Protein AF-A0ABD5T527-F1 (afdb_monomer)

InterPro domains:
  IPR029063 S-adenosyl-L-methionine-dependent methyltransferase superfamily [G3DSA:3.40.50.150] (2-71)
  IPR029063 S-adenosyl-L-methionine-dependent methyltransferase superfamily [SSF53335] (9-69)

Mean predicted aligned error: 5.49 Å

Solvent-accessible surface area (backbone atoms only — not comparable to full-atom values): 4224 Å² total; per-residue (Å²): 138,55,74,38,66,63,46,40,54,37,52,76,67,57,47,41,65,63,41,51,64,62,46,44,78,57,48,54,66,53,63,70,67,53,92,73,48,74,56,37,79,46,79,38,80,66,29,78,80,39,59,67,55,55,58,42,43,78,62,37,36,57,45,69,45,70,41,56,76,49,131

Secondary structure (DSSP, 8-state):
--HHHHHHHHHHTTHHHHHHHHHHHHHHHHHTTS---TT-EEEEET-TT-HHHHHHHHTT-SEEEEE-S--

Nearest PDB structures (foldseek):
  6f5z-assembly1_B  TM=9.689E-01  e=4.900E-08  Haloferax volcanii DS2
  6f5z-assembly1_A  TM=9.478E-01  e=4.900E-08  Haloferax volcanii DS2
  4lwo-assembly2_E  TM=7.029E-01  e=4.035E-01  Trypanosoma brucei brucei TREU927
  4lwo-assembly1_B  TM=7.432E-01  e=6.538E-01  Trypanosoma brucei brucei TREU927
  4lwo-assembly2_G  TM=6.972E-01  e=3.766E-01  Trypanosoma brucei brucei TREU927

pLDDT: mean 86.94, std 13.51, range [55.72, 98.56]

Radius of gyration: 13.13 Å; Cα contacts (8 Å, |Δi|>4): 78; chains: 1; bounding box: 26×21×33 Å

Structure (mmCIF, N/CA/C/O backbone):
data_AF-A0ABD5T527-F1
#
_entry.id   AF-A0ABD5T527-F1
#
loop_
_atom_site.group_PDB
_atom_site.id
_atom_site.type_symbol
_atom_site.label_atom_id
_atom_site.label_alt_id
_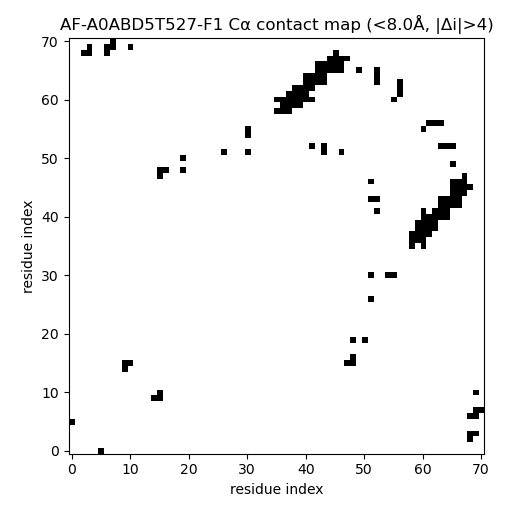atom_site.label_comp_id
_atom_site.label_asym_id
_atom_site.label_entity_id
_atom_site.label_seq_id
_atom_site.pdbx_PDB_ins_code
_atom_site.Cartn_x
_atom_site.Cartn_y
_atom_site.Cartn_z
_atom_site.occupancy
_atom_site.B_iso_or_equiv
_atom_site.auth_seq_id
_atom_site.auth_comp_id
_atom_site.auth_asym_id
_atom_site.auth_atom_id
_atom_site.pdbx_PDB_model_num
ATOM 1 N N . MET A 1 1 ? 10.919 13.568 -20.487 1.00 55.72 1 MET A N 1
ATOM 2 C CA . MET A 1 1 ? 10.667 12.263 -19.858 1.00 55.72 1 MET A CA 1
ATOM 3 C C . MET A 1 1 ? 9.561 12.460 -18.849 1.00 55.72 1 MET A C 1
ATOM 5 O O . MET A 1 1 ? 9.737 13.235 -17.912 1.00 55.72 1 MET A O 1
ATOM 9 N N . SER A 1 2 ? 8.392 11.894 -19.121 1.00 74.88 2 SER A N 1
ATOM 10 C CA . SER A 1 2 ? 7.266 11.904 -18.186 1.00 74.88 2 SER A CA 1
ATOM 11 C C . SER A 1 2 ? 7.381 10.737 -17.201 1.00 74.88 2 SER A C 1
ATOM 13 O O . SER A 1 2 ? 8.023 9.737 -17.504 1.00 74.88 2 SER A O 1
ATOM 15 N N . VAL A 1 3 ? 6.743 10.848 -16.031 1.00 67.81 3 VAL A N 1
ATOM 16 C CA . VAL A 1 3 ? 6.649 9.743 -15.052 1.00 67.81 3 VAL A CA 1
ATOM 17 C C . VAL A 1 3 ? 6.075 8.489 -15.719 1.00 67.81 3 VAL A C 1
ATOM 19 O O . VAL A 1 3 ? 6.583 7.397 -15.523 1.00 67.81 3 VAL A O 1
ATOM 22 N N . ARG A 1 4 ? 5.070 8.657 -16.580 1.00 71.62 4 ARG A N 1
ATOM 23 C CA . ARG A 1 4 ? 4.441 7.552 -17.302 1.00 71.62 4 ARG A CA 1
ATOM 24 C C . ARG A 1 4 ? 5.439 6.739 -18.129 1.00 71.62 4 ARG A C 1
ATOM 26 O O . ARG A 1 4 ? 5.503 5.535 -17.959 1.00 71.62 4 ARG A O 1
ATOM 33 N N . GLU A 1 5 ? 6.232 7.392 -18.976 1.00 65.56 5 GLU A N 1
ATOM 34 C CA . GLU A 1 5 ? 7.160 6.696 -19.883 1.00 65.56 5 GLU A CA 1
ATOM 35 C C . GLU A 1 5 ? 8.189 5.834 -19.131 1.00 65.56 5 GLU A C 1
ATOM 37 O O . GLU A 1 5 ? 8.477 4.722 -19.556 1.00 65.56 5 GLU A O 1
ATOM 42 N N . GLU A 1 6 ? 8.707 6.310 -17.995 1.00 69.06 6 GLU A N 1
ATOM 43 C CA . GLU A 1 6 ? 9.690 5.558 -17.202 1.00 69.06 6 GLU A CA 1
ATOM 44 C C . GLU A 1 6 ? 9.050 4.361 -16.473 1.00 69.06 6 GLU A C 1
ATOM 46 O O . GLU A 1 6 ? 9.622 3.272 -16.435 1.00 69.06 6 GLU A O 1
ATOM 51 N N . PHE A 1 7 ? 7.856 4.539 -15.898 1.00 66.81 7 PHE A N 1
ATOM 52 C CA . PHE A 1 7 ? 7.198 3.487 -15.117 1.00 66.81 7 PHE A CA 1
ATOM 53 C C . PHE A 1 7 ? 6.441 2.465 -15.983 1.00 66.81 7 PHE A C 1
ATOM 55 O O . PHE A 1 7 ? 6.377 1.297 -15.597 1.00 66.81 7 PHE A O 1
ATOM 62 N N . ASP A 1 8 ? 5.957 2.850 -17.168 1.00 68.50 8 ASP A N 1
ATOM 63 C CA . ASP A 1 8 ? 5.347 1.936 -18.144 1.00 68.50 8 ASP A CA 1
ATOM 64 C C . ASP A 1 8 ? 6.373 0.897 -18.628 1.00 68.50 8 ASP A C 1
ATOM 66 O O . ASP A 1 8 ? 6.083 -0.300 -18.645 1.00 68.50 8 ASP A O 1
ATOM 70 N N . ASP A 1 9 ? 7.607 1.319 -18.927 1.00 65.12 9 ASP A N 1
ATOM 71 C CA . ASP A 1 9 ? 8.700 0.411 -19.305 1.00 65.12 9 ASP A CA 1
ATOM 72 C C . ASP A 1 9 ? 9.081 -0.540 -18.156 1.00 65.12 9 ASP A C 1
ATOM 74 O O . ASP A 1 9 ? 9.417 -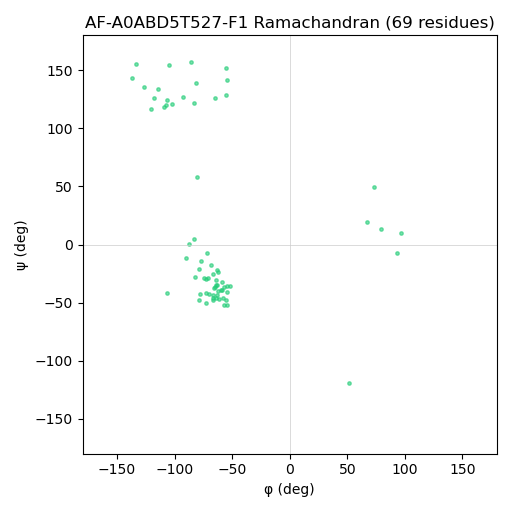1.714 -18.363 1.00 65.12 9 ASP A O 1
ATOM 78 N N . TRP A 1 10 ? 8.998 -0.069 -16.912 1.00 65.31 10 TRP A N 1
ATOM 79 C CA . TRP A 1 10 ? 9.242 -0.895 -15.729 1.00 65.31 10 TRP A CA 1
ATOM 80 C C . TRP A 1 10 ? 8.143 -1.934 -15.495 1.00 65.31 10 TRP A C 1
ATOM 82 O O . TRP A 1 10 ? 8.458 -3.089 -15.187 1.00 65.31 10 TRP A O 1
ATOM 92 N N . ALA A 1 11 ? 6.877 -1.551 -15.663 1.00 65.94 11 ALA A N 1
ATOM 93 C 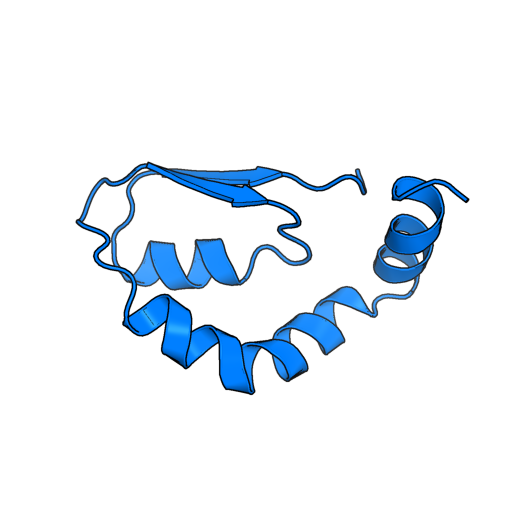CA . ALA A 1 11 ? 5.738 -2.456 -15.563 1.00 65.94 11 ALA A CA 1
ATOM 94 C C . ALA A 1 11 ? 5.755 -3.494 -16.699 1.00 65.94 11 ALA A C 1
ATOM 96 O O . ALA A 1 11 ? 5.679 -4.697 -16.447 1.00 65.94 11 ALA A O 1
ATOM 97 N N . ALA A 1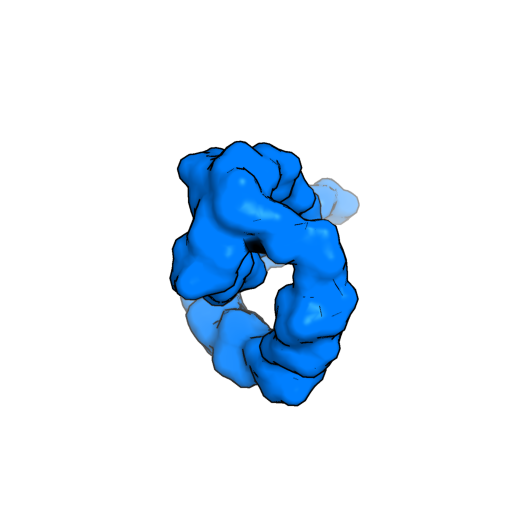 12 ? 5.959 -3.052 -17.944 1.00 64.62 12 ALA A N 1
ATOM 98 C CA . ALA A 1 12 ? 5.996 -3.915 -19.124 1.00 64.62 12 ALA A CA 1
ATOM 99 C C . ALA A 1 12 ? 7.161 -4.920 -19.101 1.00 64.62 12 ALA A C 1
ATOM 101 O O . ALA A 1 12 ? 7.034 -6.034 -19.612 1.00 64.62 12 ALA A O 1
ATOM 102 N N . SER A 1 13 ? 8.289 -4.564 -18.479 1.00 65.81 13 SER A N 1
ATOM 103 C CA . SER A 1 13 ? 9.446 -5.457 -18.331 1.00 65.81 13 SER A CA 1
ATOM 104 C C . SER A 1 13 ? 9.351 -6.435 -17.148 1.00 65.81 13 SER A C 1
ATOM 106 O O . SER A 1 13 ? 10.306 -7.175 -16.900 1.00 65.81 13 SER A O 1
ATOM 108 N N . GLY A 1 14 ? 8.226 -6.470 -16.418 1.00 59.22 14 GLY A N 1
ATOM 109 C CA . GLY A 1 14 ? 8.006 -7.388 -15.290 1.00 59.22 14 GLY A CA 1
ATOM 110 C C . GLY A 1 14 ? 8.914 -7.120 -14.084 1.00 59.22 14 GLY A C 1
ATOM 111 O O . GLY A 1 14 ? 9.147 -8.003 -13.252 1.00 59.22 14 GLY A O 1
ATOM 112 N N . ARG A 1 15 ? 9.493 -5.912 -14.002 1.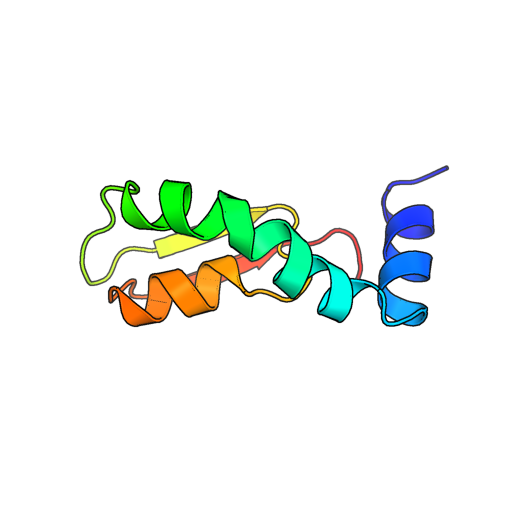00 62.91 15 ARG A N 1
ATOM 113 C CA . ARG A 1 15 ? 10.353 -5.492 -12.884 1.00 62.91 15 ARG A CA 1
ATOM 114 C C . ARG A 1 15 ? 9.555 -5.125 -11.639 1.00 62.91 15 ARG A C 1
ATOM 116 O O . ARG A 1 15 ? 10.153 -5.051 -10.567 1.00 62.91 15 ARG A O 1
ATOM 123 N N . ASP A 1 16 ? 8.248 -4.940 -11.775 1.00 64.00 16 ASP A N 1
ATOM 124 C CA . ASP A 1 16 ? 7.269 -4.706 -10.714 1.00 64.00 16 ASP A CA 1
ATOM 125 C C . ASP A 1 16 ? 7.286 -5.815 -9.647 1.00 64.00 16 ASP A C 1
ATOM 127 O O . ASP A 1 16 ? 7.419 -5.528 -8.456 1.00 64.00 16 ASP A O 1
ATOM 131 N N . ARG A 1 17 ? 7.281 -7.090 -10.058 1.00 61.81 17 ARG A N 1
ATOM 132 C CA . ARG A 1 17 ? 7.317 -8.241 -9.139 1.00 61.81 17 ARG A CA 1
ATOM 133 C C . ARG A 1 17 ? 8.634 -8.340 -8.379 1.00 61.81 17 ARG A C 1
ATOM 135 O O . ARG A 1 17 ? 8.641 -8.522 -7.169 1.00 61.81 17 ARG A O 1
ATOM 142 N N . GLY A 1 18 ? 9.756 -8.135 -9.070 1.00 69.56 18 GLY A N 1
ATOM 143 C CA . GLY A 1 18 ? 11.069 -8.084 -8.418 1.00 69.56 18 GLY A CA 1
ATOM 144 C C . GLY A 1 18 ? 11.247 -6.858 -7.515 1.00 69.56 18 GLY A C 1
ATOM 145 O O . GLY A 1 18 ? 12.157 -6.827 -6.686 1.00 69.56 18 GLY A O 1
ATOM 146 N N . MET A 1 19 ? 10.413 -5.829 -7.680 1.00 74.81 19 MET A N 1
ATOM 147 C CA . MET A 1 19 ? 10.433 -4.639 -6.842 1.00 74.81 19 MET A CA 1
ATOM 148 C C . MET A 1 19 ? 9.756 -4.895 -5.496 1.00 74.81 19 MET A C 1
ATOM 150 O O . MET A 1 19 ? 10.323 -4.514 -4.476 1.00 74.81 19 MET A O 1
ATOM 154 N N . GLU A 1 20 ? 8.610 -5.584 -5.490 1.00 82.50 20 GLU A N 1
ATOM 155 C CA . GLU A 1 20 ? 7.909 -5.998 -4.267 1.00 82.50 20 GLU A CA 1
ATOM 156 C C . GLU A 1 20 ? 8.840 -6.783 -3.343 1.00 82.50 20 GLU A C 1
ATOM 158 O O . GLU A 1 20 ? 9.039 -6.370 -2.203 1.00 82.50 20 GLU A O 1
ATOM 163 N N . ASP A 1 21 ? 9.507 -7.823 -3.849 1.00 84.88 21 ASP A N 1
ATOM 164 C CA . ASP A 1 21 ? 10.427 -8.639 -3.047 1.00 84.88 21 ASP A CA 1
ATOM 165 C C . ASP A 1 21 ? 11.555 -7.800 -2.424 1.00 84.88 21 ASP A C 1
ATOM 167 O O . ASP A 1 21 ? 11.838 -7.896 -1.227 1.00 84.88 21 ASP A O 1
ATOM 171 N N . ARG A 1 22 ? 12.179 -6.917 -3.217 1.00 86.44 22 ARG A N 1
ATOM 172 C CA . ARG A 1 22 ? 13.265 -6.045 -2.741 1.00 86.44 22 ARG A CA 1
ATOM 173 C C . ARG A 1 22 ? 12.778 -5.017 -1.724 1.00 86.44 22 ARG A C 1
ATOM 175 O O . ARG A 1 22 ? 13.428 -4.814 -0.699 1.00 86.44 22 ARG A O 1
ATOM 182 N N . HIS A 1 23 ? 11.657 -4.357 -1.999 1.00 90.06 23 HIS A N 1
ATOM 183 C CA . HIS A 1 23 ? 11.111 -3.306 -1.142 1.00 90.06 23 HIS A CA 1
ATOM 184 C C . HIS A 1 23 ? 10.503 -3.869 0.138 1.00 90.06 23 HIS A C 1
ATOM 186 O O . HIS A 1 23 ? 10.565 -3.222 1.185 1.00 90.06 23 HIS A O 1
ATOM 192 N N . TRP A 1 24 ? 9.979 -5.093 0.102 1.00 93.88 2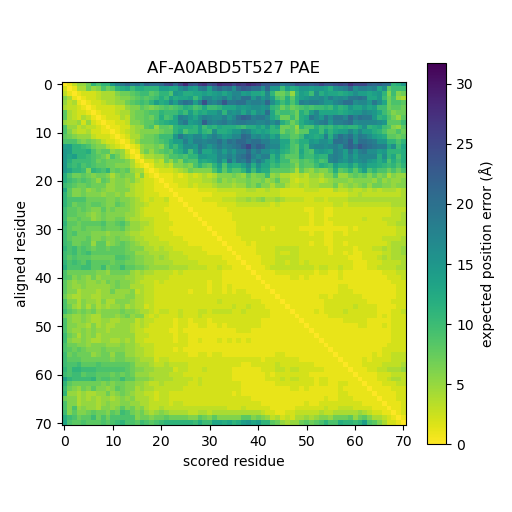4 TRP A N 1
ATOM 193 C CA . TRP A 1 24 ? 9.372 -5.730 1.262 1.00 93.88 24 TRP A CA 1
ATOM 194 C C . TRP A 1 24 ? 10.340 -5.859 2.440 1.00 93.88 24 TRP A C 1
ATOM 196 O O . TRP A 1 24 ? 9.924 -5.723 3.594 1.00 93.88 24 TRP A O 1
ATOM 206 N N . HIS A 1 25 ? 11.640 -6.038 2.174 1.00 93.38 25 HIS A N 1
ATOM 207 C CA . HIS A 1 25 ? 12.675 -6.103 3.209 1.00 93.38 25 HIS A CA 1
ATOM 208 C C . HIS A 1 25 ? 12.635 -4.918 4.182 1.00 93.38 25 HIS A C 1
ATOM 210 O O . HIS A 1 25 ? 12.861 -5.120 5.375 1.00 93.38 25 HIS A O 1
ATOM 216 N N . THR A 1 26 ? 12.307 -3.714 3.707 1.00 94.56 26 THR A N 1
ATOM 217 C CA . THR A 1 26 ? 12.218 -2.504 4.537 1.00 94.56 26 THR A CA 1
ATOM 218 C C . THR A 1 26 ? 10.774 -2.067 4.774 1.00 94.56 26 THR A C 1
ATOM 220 O O . THR A 1 26 ? 10.419 -1.737 5.910 1.00 94.56 26 THR A O 1
ATOM 223 N N . ALA A 1 27 ? 9.916 -2.126 3.751 1.00 95.44 27 ALA A N 1
ATOM 224 C CA . ALA A 1 27 ? 8.539 -1.639 3.803 1.00 95.44 27 ALA A CA 1
ATOM 225 C C . ALA A 1 27 ? 7.709 -2.319 4.900 1.00 95.44 27 ALA A C 1
ATOM 227 O O . ALA A 1 27 ? 6.976 -1.637 5.618 1.00 95.44 27 ALA A O 1
ATOM 228 N N . LYS A 1 28 ? 7.888 -3.630 5.121 1.00 95.69 28 LYS A N 1
ATOM 229 C CA . LYS A 1 28 ? 7.163 -4.383 6.162 1.00 95.69 28 LYS A CA 1
ATOM 230 C C . LYS A 1 28 ? 7.294 -3.768 7.557 1.00 95.69 28 LYS A C 1
ATOM 232 O O . LYS A 1 28 ? 6.343 -3.758 8.332 1.00 95.69 28 LYS A O 1
ATOM 237 N N . HIS A 1 29 ? 8.462 -3.208 7.876 1.00 97.56 29 HIS A N 1
ATOM 238 C CA . HIS A 1 29 ? 8.718 -2.600 9.178 1.00 97.56 29 HIS A CA 1
ATOM 239 C C . HIS A 1 29 ? 8.022 -1.246 9.337 1.00 97.56 29 HIS A C 1
ATOM 241 O O . HIS A 1 29 ? 7.718 -0.846 10.459 1.00 97.56 29 HIS A O 1
ATOM 247 N N . VAL A 1 30 ? 7.794 -0.518 8.244 1.00 96.62 30 VAL A N 1
ATOM 248 C CA . VAL A 1 30 ? 7.042 0.744 8.259 1.00 96.62 30 VAL A CA 1
ATOM 249 C C . VAL A 1 30 ? 5.547 0.450 8.310 1.00 96.62 30 VAL A C 1
ATOM 251 O O . VAL A 1 30 ? 4.862 0.965 9.189 1.00 96.62 30 VAL A O 1
ATOM 254 N N . LEU A 1 31 ? 5.065 -0.457 7.457 1.00 96.88 31 LEU A N 1
ATOM 255 C CA . LEU A 1 31 ? 3.662 -0.880 7.421 1.00 96.88 31 LEU A CA 1
ATOM 256 C C . LEU A 1 31 ? 3.193 -1.440 8.771 1.00 96.88 31 LEU A C 1
ATOM 258 O O . LEU A 1 31 ? 2.073 -1.161 9.191 1.00 96.88 31 LEU A O 1
ATOM 262 N N . ALA A 1 32 ? 4.054 -2.163 9.496 1.00 96.38 32 ALA A N 1
ATOM 263 C CA . ALA A 1 32 ? 3.753 -2.656 10.842 1.00 96.38 32 ALA A CA 1
ATOM 264 C C . ALA A 1 32 ? 3.608 -1.544 11.897 1.00 96.38 32 ALA A C 1
ATOM 266 O O . ALA A 1 32 ? 2.930 -1.741 12.900 1.00 96.38 32 ALA A O 1
ATOM 267 N N . ARG A 1 33 ? 4.237 -0.380 11.689 1.00 97.31 33 ARG A N 1
ATOM 268 C CA . ARG A 1 33 ? 4.175 0.766 12.613 1.00 97.31 33 ARG A CA 1
ATOM 269 C C . ARG A 1 33 ? 3.022 1.717 12.316 1.00 97.31 33 ARG A C 1
ATOM 271 O O . ARG A 1 33 ? 2.752 2.591 13.133 1.00 97.31 33 ARG A O 1
ATOM 278 N N . MET A 1 34 ? 2.363 1.579 11.166 1.00 97.31 34 MET A N 1
ATOM 279 C CA . MET A 1 34 ? 1.234 2.437 10.822 1.00 97.31 34 MET A CA 1
ATOM 280 C C . MET A 1 34 ? 0.076 2.192 11.802 1.00 97.31 34 MET A C 1
ATOM 282 O O . MET A 1 34 ? -0.348 1.036 11.944 1.00 97.31 34 MET A O 1
ATOM 286 N N . PRO A 1 35 ? -0.454 3.239 12.457 1.00 97.19 35 PRO A N 1
ATOM 287 C CA . PRO A 1 35 ? -1.547 3.121 13.418 1.00 97.19 35 PRO A CA 1
ATOM 288 C C . PRO A 1 35 ? -2.893 3.030 12.685 1.00 97.19 35 PRO A C 1
ATOM 290 O O . PRO A 1 35 ? -3.742 3.899 12.833 1.00 97.19 35 PRO A O 1
ATOM 293 N N . VAL A 1 36 ? -3.040 2.024 11.819 1.00 97.19 36 VAL A N 1
ATOM 294 C CA . VAL A 1 36 ? -4.302 1.753 11.122 1.00 97.19 36 VAL A CA 1
ATOM 295 C C . VAL A 1 36 ? -5.237 0.971 12.029 1.00 97.19 36 VAL A C 1
ATOM 297 O O . VAL A 1 36 ? -4.812 0.025 12.701 1.00 97.19 36 VAL A O 1
ATOM 300 N N . GLU A 1 37 ? -6.504 1.341 11.980 1.00 97.38 37 GLU A N 1
ATOM 301 C CA . GLU A 1 37 ? -7.596 0.695 12.687 1.00 97.38 37 GLU A CA 1
ATOM 302 C C . GLU A 1 37 ? -8.446 -0.149 11.719 1.00 97.38 37 GLU A C 1
ATOM 304 O O . GLU A 1 37 ? -8.503 0.121 10.508 1.00 97.38 37 GLU A O 1
ATOM 309 N N . PRO A 1 38 ? -9.139 -1.191 12.215 1.00 97.25 38 PRO A N 1
ATOM 310 C CA . PRO A 1 38 ? -10.079 -1.940 11.398 1.00 97.25 38 PRO A CA 1
ATOM 311 C C . PRO A 1 38 ? -11.143 -1.027 10.776 1.00 97.25 38 PRO A C 1
ATOM 313 O O . PRO A 1 38 ? -11.814 -0.264 11.466 1.00 97.25 38 PRO A O 1
ATOM 316 N N . GLY A 1 39 ? -11.333 -1.136 9.461 1.00 96.19 39 GLY A N 1
ATOM 317 C CA . GLY A 1 39 ? -12.286 -0.308 8.717 1.00 96.19 39 GLY A CA 1
ATOM 318 C C . GLY A 1 39 ? -11.704 0.965 8.096 1.00 96.19 39 GLY A C 1
ATOM 319 O O . GLY A 1 39 ? -12.388 1.569 7.265 1.00 96.19 39 GLY A O 1
ATOM 320 N N . ASP A 1 40 ? -10.448 1.317 8.389 1.00 98.50 40 ASP A N 1
ATOM 321 C CA . ASP A 1 40 ? -9.786 2.483 7.797 1.00 98.50 40 ASP A CA 1
ATOM 322 C C . ASP A 1 40 ? -9.781 2.458 6.264 1.00 98.50 40 ASP A C 1
ATOM 324 O O . ASP A 1 40 ? -9.793 1.404 5.616 1.00 98.50 40 ASP A O 1
ATOM 328 N N . VAL A 1 41 ? -9.748 3.650 5.670 1.00 98.56 41 VAL A N 1
ATOM 329 C CA . VAL A 1 41 ? -9.615 3.831 4.224 1.00 98.56 41 VAL A CA 1
ATOM 330 C C . VAL A 1 41 ? -8.216 4.345 3.920 1.00 98.56 41 VAL A C 1
ATOM 332 O O . VAL A 1 41 ? -7.840 5.420 4.379 1.00 98.56 41 VAL A O 1
ATOM 335 N N . VAL A 1 42 ? -7.459 3.589 3.126 1.00 98.50 42 VAL A N 1
ATOM 336 C CA . VAL A 1 42 ? -6.060 3.896 2.801 1.00 98.50 42 VAL A CA 1
ATOM 337 C C . VAL A 1 42 ? -5.913 4.221 1.316 1.00 98.50 42 VAL A C 1
ATOM 339 O O . VAL A 1 42 ? -6.438 3.508 0.461 1.00 98.50 42 VAL A O 1
ATOM 342 N N . LEU A 1 43 ? -5.181 5.293 1.019 1.00 98.44 43 LEU A N 1
ATOM 343 C CA . LEU A 1 43 ? -4.727 5.656 -0.322 1.00 98.44 43 LEU A CA 1
ATOM 344 C C . LEU A 1 43 ? -3.223 5.378 -0.420 1.00 98.44 43 LEU A C 1
ATOM 346 O O . LEU A 1 43 ? -2.455 5.890 0.391 1.00 98.44 43 LEU A O 1
ATOM 350 N N . ASP A 1 44 ? -2.825 4.582 -1.404 1.00 97.88 44 ASP A N 1
ATOM 351 C CA . ASP A 1 44 ? -1.436 4.242 -1.708 1.00 97.88 44 ASP A CA 1
ATOM 352 C C . ASP A 1 44 ? -1.015 4.933 -3.010 1.00 97.88 44 ASP A C 1
ATOM 354 O O . ASP A 1 44 ? -1.631 4.725 -4.057 1.00 97.88 44 ASP A O 1
ATOM 358 N N . LEU A 1 45 ? -0.014 5.810 -2.924 1.00 96.19 45 LEU A N 1
ATOM 359 C CA . LEU A 1 45 ? 0.448 6.657 -4.024 1.00 96.19 45 LEU A CA 1
ATOM 360 C C . LEU A 1 45 ? 1.728 6.071 -4.623 1.00 96.19 45 LEU A C 1
ATOM 362 O O . LEU A 1 45 ? 2.736 5.969 -3.928 1.00 96.19 45 LEU A O 1
ATOM 366 N N . GLY A 1 46 ? 1.702 5.745 -5.915 1.00 92.31 46 GLY A N 1
ATOM 367 C CA . GLY A 1 46 ? 2.743 4.934 -6.550 1.00 92.31 46 GLY A CA 1
ATOM 368 C C . GLY A 1 46 ? 2.618 3.473 -6.128 1.00 92.31 46 GLY A C 1
ATOM 369 O O . GLY A 1 46 ? 3.582 2.878 -5.646 1.00 92.31 46 GLY A O 1
ATOM 370 N N . THR A 1 47 ? 1.399 2.928 -6.225 1.00 93.38 47 THR A N 1
ATOM 371 C CA . THR A 1 47 ? 1.057 1.624 -5.639 1.00 93.38 47 THR A CA 1
ATOM 372 C C . THR A 1 47 ? 1.848 0.465 -6.252 1.00 93.38 47 THR A C 1
ATOM 374 O O . THR A 1 47 ? 2.000 -0.578 -5.608 1.00 93.38 47 THR A O 1
ATOM 377 N N . GLY A 1 48 ? 2.379 0.623 -7.472 1.00 90.38 48 GLY A N 1
ATOM 378 C CA . GLY A 1 48 ? 3.142 -0.411 -8.164 1.00 90.38 48 GLY A CA 1
ATOM 379 C C . GLY A 1 48 ? 2.380 -1.737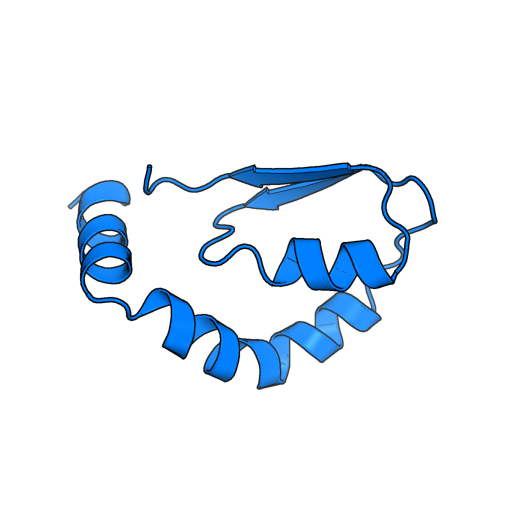 -8.201 1.00 90.38 48 GLY A C 1
ATOM 380 O O . GLY A 1 48 ? 1.263 -1.815 -8.706 1.00 90.38 48 GLY A O 1
ATOM 381 N N . SER A 1 49 ? 2.948 -2.791 -7.606 1.00 89.94 49 SER A N 1
ATOM 382 C CA . SER A 1 49 ? 2.294 -4.106 -7.546 1.00 89.94 49 SER A CA 1
ATOM 383 C C . SER A 1 49 ? 1.094 -4.177 -6.589 1.00 89.94 49 SER A C 1
ATOM 385 O O . SER A 1 49 ? 0.424 -5.210 -6.532 1.00 89.94 49 SER A O 1
ATOM 387 N N . GLY A 1 50 ? 0.827 -3.138 -5.790 1.00 94.50 50 GLY A N 1
ATOM 388 C CA . GLY A 1 50 ? -0.255 -3.080 -4.803 1.00 94.50 50 GLY A CA 1
ATOM 389 C C . GLY A 1 50 ? 0.035 -3.802 -3.482 1.00 94.50 50 GLY A C 1
ATOM 390 O O . GLY A 1 50 ? -0.885 -4.060 -2.699 1.00 94.50 50 GLY A O 1
ATOM 391 N N . TYR A 1 51 ? 1.292 -4.175 -3.219 1.00 95.06 51 TYR A N 1
ATOM 392 C CA . TYR A 1 51 ? 1.655 -5.009 -2.067 1.00 95.06 51 TYR A CA 1
ATOM 393 C C . TYR A 1 51 ? 1.366 -4.352 -0.717 1.00 95.06 51 TYR A C 1
ATOM 395 O O . TYR A 1 51 ? 0.967 -5.032 0.230 1.00 95.06 51 TYR A O 1
ATOM 403 N N . ALA A 1 52 ? 1.528 -3.030 -0.624 1.00 96.88 52 ALA A N 1
ATOM 404 C CA . ALA A 1 52 ? 1.318 -2.298 0.616 1.00 96.88 52 ALA A CA 1
ATOM 405 C C . ALA A 1 52 ? -0.149 -2.382 1.059 1.00 96.88 52 ALA A C 1
ATOM 407 O O . ALA A 1 52 ? -0.433 -2.716 2.209 1.00 96.88 52 ALA A O 1
ATOM 408 N N . LEU A 1 53 ? -1.089 -2.174 0.132 1.00 98.00 53 LEU A N 1
ATOM 409 C CA . LEU A 1 53 ? -2.520 -2.285 0.415 1.00 98.00 53 LEU A CA 1
ATOM 410 C C . LEU A 1 53 ? -2.946 -3.714 0.756 1.00 98.00 53 LEU A C 1
ATOM 412 O O . LEU A 1 53 ? -3.767 -3.889 1.655 1.00 98.00 53 LEU A O 1
ATOM 416 N N . ARG A 1 54 ? -2.378 -4.738 0.100 1.00 97.38 54 ARG A N 1
ATOM 417 C CA . ARG A 1 54 ? -2.631 -6.143 0.470 1.00 97.38 54 ARG A CA 1
ATOM 418 C C . ARG A 1 54 ? -2.163 -6.439 1.895 1.00 97.38 54 ARG A C 1
ATOM 420 O O . ARG A 1 54 ? -2.939 -6.970 2.683 1.00 97.38 54 ARG A O 1
ATOM 427 N N . ALA A 1 55 ? -0.953 -6.015 2.252 1.00 97.12 55 ALA A N 1
ATOM 428 C CA . ALA A 1 55 ? -0.423 -6.176 3.604 1.00 97.12 55 ALA A CA 1
ATOM 429 C C . ALA A 1 55 ? -1.259 -5.428 4.660 1.00 97.12 55 ALA A C 1
ATOM 431 O O . ALA A 1 55 ? -1.520 -5.948 5.741 1.00 97.12 55 ALA A O 1
ATOM 432 N N . LEU A 1 56 ? -1.727 -4.212 4.361 1.00 97.81 56 LEU A N 1
ATOM 433 C CA . LEU A 1 56 ? -2.604 -3.468 5.273 1.00 97.81 56 LEU A CA 1
ATOM 434 C C . LEU A 1 56 ? -4.009 -4.080 5.355 1.00 97.81 56 LEU A C 1
ATOM 436 O O . LEU A 1 56 ? -4.647 -4.006 6.405 1.00 97.81 56 LEU A O 1
ATOM 440 N N . ARG A 1 57 ? -4.492 -4.734 4.293 1.00 97.75 57 ARG A N 1
ATOM 441 C CA . ARG A 1 57 ? -5.769 -5.458 4.308 1.00 97.75 57 ARG A CA 1
ATOM 442 C C . ARG A 1 57 ? -5.744 -6.640 5.271 1.00 97.75 57 ARG A C 1
ATOM 444 O O . ARG A 1 57 ? -6.738 -6.851 5.960 1.00 97.75 57 ARG A O 1
ATOM 451 N N . GLU A 1 58 ? -4.618 -7.338 5.398 1.00 96.62 58 GLU A N 1
ATOM 452 C CA . GLU A 1 58 ? -4.425 -8.372 6.429 1.00 96.62 58 GLU A CA 1
ATOM 453 C C . GLU A 1 58 ? -4.513 -7.806 7.856 1.00 96.62 58 GLU A C 1
ATOM 455 O O . GLU A 1 58 ? -4.876 -8.521 8.786 1.00 96.62 58 GLU A O 1
ATOM 460 N N . ARG A 1 59 ? -4.256 -6.502 8.028 1.00 95.88 59 ARG A N 1
ATOM 461 C CA . ARG A 1 59 ? -4.425 -5.777 9.298 1.00 95.88 59 ARG A CA 1
ATOM 462 C C . ARG A 1 59 ? -5.829 -5.204 9.514 1.00 95.88 59 ARG A C 1
ATOM 464 O O . ARG A 1 59 ? -6.074 -4.588 10.545 1.00 95.88 59 ARG A O 1
ATOM 471 N N . GLY A 1 60 ? -6.754 -5.415 8.578 1.00 96.94 60 GLY A N 1
ATOM 472 C CA . GLY A 1 60 ? -8.169 -5.093 8.758 1.00 96.94 60 GLY A CA 1
ATOM 473 C C . GLY A 1 60 ? -8.630 -3.746 8.204 1.00 96.94 60 GLY A C 1
ATOM 474 O O . GLY A 1 60 ? -9.782 -3.385 8.453 1.00 96.94 60 GLY A O 1
ATOM 475 N N . ILE A 1 61 ? -7.814 -3.016 7.426 1.00 98.31 61 ILE A N 1
ATOM 476 C CA . ILE A 1 61 ? -8.302 -1.795 6.752 1.00 98.31 61 ILE A CA 1
ATOM 477 C C . ILE A 1 61 ? -9.547 -2.124 5.925 1.00 98.31 61 ILE A C 1
ATOM 479 O O . ILE A 1 61 ? -9.627 -3.189 5.311 1.00 98.31 61 ILE A O 1
ATOM 483 N N . GLY A 1 62 ? -10.530 -1.232 5.903 1.00 98.38 62 G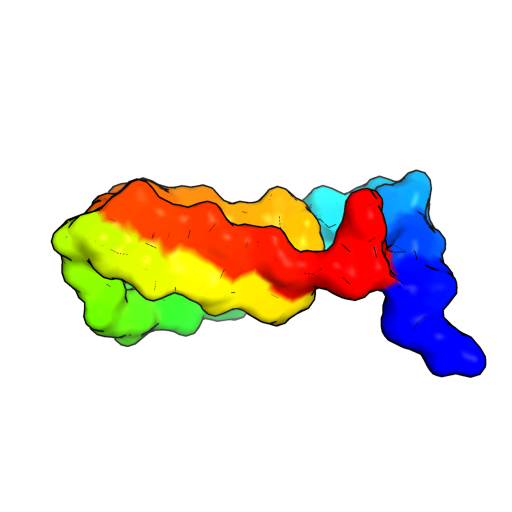LY A N 1
ATOM 484 C CA . GLY A 1 62 ? -11.809 -1.446 5.231 1.00 98.38 62 GLY A CA 1
ATOM 485 C C . GLY A 1 62 ? -11.696 -1.379 3.711 1.00 98.38 62 GLY A C 1
ATOM 486 O O . GLY A 1 62 ? -12.172 -2.280 3.019 1.00 98.38 62 GLY A O 1
ATOM 487 N N . ARG A 1 63 ? -11.064 -0.320 3.192 1.00 98.31 63 ARG A N 1
ATOM 488 C CA . ARG A 1 63 ? -10.883 -0.075 1.750 1.00 98.31 63 ARG A CA 1
ATOM 489 C C . ARG A 1 63 ? -9.468 0.417 1.462 1.00 98.31 63 ARG A C 1
ATOM 491 O O . ARG A 1 63 ? -8.921 1.201 2.230 1.00 98.31 63 ARG A O 1
ATOM 498 N N . GLY A 1 64 ? -8.912 -0.011 0.334 1.00 98.19 64 GLY A N 1
ATOM 499 C CA . GLY A 1 64 ? -7.627 0.455 -0.178 1.00 98.19 64 GLY A CA 1
ATOM 500 C C . GLY A 1 64 ? -7.779 0.949 -1.611 1.00 98.19 64 GLY A C 1
ATOM 501 O O . GLY A 1 64 ? -8.430 0.280 -2.412 1.00 98.19 64 GLY A O 1
ATOM 502 N N . TYR A 1 65 ? -7.188 2.096 -1.926 1.00 98.25 65 TYR A N 1
ATOM 503 C CA . TYR A 1 65 ? -7.119 2.638 -3.281 1.00 98.25 65 TYR A CA 1
ATOM 504 C C . TYR A 1 65 ? -5.656 2.795 -3.667 1.00 98.25 65 TYR A C 1
ATOM 506 O O . TYR A 1 65 ? -4.933 3.551 -3.025 1.00 98.25 65 TYR A O 1
ATOM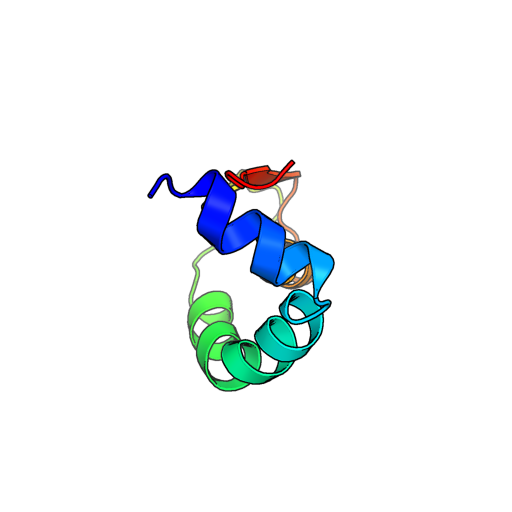 514 N N . GLY A 1 66 ? -5.223 2.057 -4.682 1.00 97.31 66 GLY A N 1
ATOM 515 C CA . GLY A 1 66 ? -3.900 2.217 -5.267 1.00 97.31 66 GLY A CA 1
ATOM 516 C C . GLY A 1 66 ? -3.986 3.189 -6.432 1.00 97.31 66 GLY A C 1
ATOM 517 O O . GLY A 1 66 ? -4.833 3.015 -7.309 1.00 97.31 66 GLY A O 1
ATOM 518 N N . LEU A 1 67 ? -3.150 4.219 -6.424 1.00 95.25 67 LEU A N 1
ATOM 519 C CA . LEU A 1 67 ? -3.030 5.171 -7.517 1.00 95.25 67 LEU A CA 1
ATOM 520 C C . LEU A 1 67 ? -1.616 5.094 -8.074 1.00 95.25 67 LEU A C 1
ATOM 522 O O . LEU A 1 67 ? -0.647 5.248 -7.333 1.00 95.25 67 LEU A O 1
ATOM 526 N N . ASP A 1 68 ? -1.511 4.887 -9.379 1.00 90.56 68 ASP A N 1
ATOM 527 C CA . ASP A 1 68 ? -0.243 4.894 -10.095 1.00 90.56 68 ASP A CA 1
ATOM 528 C C . ASP A 1 68 ? -0.357 5.724 -11.378 1.00 90.56 68 ASP A C 1
ATOM 530 O O . ASP A 1 68 ? -1.452 5.964 -11.894 1.00 90.56 68 ASP A O 1
ATOM 534 N N . GLY A 1 69 ? 0.780 6.228 -11.852 1.00 84.56 69 GLY A N 1
ATOM 535 C CA . GLY A 1 69 ? 0.869 6.941 -13.125 1.00 84.56 69 GLY A CA 1
ATOM 536 C C . GLY A 1 69 ? 0.897 5.997 -14.330 1.00 84.56 69 GLY A C 1
ATOM 537 O O . GLY A 1 69 ? 0.560 6.445 -15.435 1.00 84.56 69 GLY A O 1
ATOM 538 N N . ALA A 1 70 ? 1.280 4.736 -14.093 1.00 79.00 70 ALA A N 1
ATOM 539 C CA . ALA A 1 70 ? 1.229 3.629 -15.040 1.00 79.00 70 ALA A CA 1
ATOM 540 C C . ALA A 1 70 ? -0.191 3.006 -15.060 1.00 79.00 70 ALA A C 1
ATOM 542 O O . ALA A 1 70 ? -0.683 2.629 -13.992 1.00 79.00 70 ALA A O 1
ATOM 543 N N . PRO A 1 71 ? -0.885 2.962 -16.218 1.00 73.50 71 PRO A N 1
ATOM 544 C CA . PRO A 1 71 ? -2.251 2.434 -16.339 1.00 73.50 71 PRO A CA 1
ATOM 545 C C . PRO A 1 71 ? -2.395 0.918 -16.158 1.00 73.50 71 PRO A C 1
ATOM 547 O O . PRO A 1 71 ? -1.444 0.176 -16.489 1.00 73.50 71 PRO A O 1
#

Organism: NCBI:txid1526114

Foldseek 3Di:
DDQQVVVQVCVVVVVLVVVCVVCCVPVVVVLVPPPDDAQAEEEAEQCRVVVSVVVVVVVHHNYYHYDHSHD

Sequence (71 aa):
MSVREEFDDWAASGRDRGMEDRHWHTAKHVLARMPVEPGDVVLDLGTGSGYALRALRERGIGRGYGLDGAP